Protein AF-A0A7Z8ZYB2-F1 (afdb_monomer)

Foldseek 3Di:
DVVVVVVVVVLVVVLVVLVVVLVVLVVVVVVVVVCVVVVVDDPVNLCVLVVHDPPDPDDPVVSSVVSNVVSVVVNVVSVVVNVVSVVVVVVVVVVVVVVVVPPD

pLDDT: mean 85.43, std 16.89, range [42.88, 98.25]

Secondary structure (DSSP, 8-state):
-HHHHHHHHHHHHHHHHHHHHHHHHHHHHHHHHHHHHTT---HHHHHHHTT--TT----HHHHHHHHHHHHHHHHHHHHHHHHHHHHHHHHHHHHHHHHHHT--

Structure (mmCIF, N/CA/C/O backbone):
data_AF-A0A7Z8ZYB2-F1
#
_entry.id   AF-A0A7Z8ZYB2-F1
#
loop_
_atom_site.group_PDB
_atom_site.id
_atom_site.type_symbol
_atom_site.label_atom_id
_atom_site.label_alt_id
_atom_site.label_comp_id
_atom_site.label_asym_id
_atom_site.label_entity_id
_atom_site.label_seq_id
_atom_site.pdbx_PDB_ins_code
_atom_site.Cartn_x
_atom_site.Cartn_y
_atom_site.Cartn_z
_atom_site.occupancy
_atom_site.B_iso_or_equiv
_atom_site.auth_seq_id
_atom_site.auth_comp_id
_atom_site.auth_asym_id
_atom_site.auth_atom_id
_atom_site.pdbx_PDB_model_num
ATOM 1 N N . MET A 1 1 ? 28.350 -0.435 -29.480 1.00 51.66 1 MET A N 1
ATOM 2 C CA . MET A 1 1 ? 28.625 -1.246 -28.278 1.00 51.66 1 MET A CA 1
ATOM 3 C C . MET A 1 1 ? 28.357 -0.421 -27.016 1.00 51.66 1 MET A C 1
ATOM 5 O O . MET A 1 1 ? 27.369 -0.694 -26.360 1.00 51.66 1 MET A O 1
ATOM 9 N N . GLU A 1 2 ? 29.069 0.688 -26.783 1.00 56.66 2 GLU A N 1
ATOM 10 C CA . GLU A 1 2 ? 28.936 1.531 -25.567 1.00 56.66 2 GLU A CA 1
ATOM 11 C C . GLU A 1 2 ? 27.542 2.175 -25.330 1.00 56.66 2 GLU A C 1
ATOM 13 O O . GLU A 1 2 ? 27.124 2.397 -24.195 1.00 56.66 2 GLU A O 1
ATOM 18 N N . HIS A 1 3 ? 26.778 2.467 -26.392 1.00 53.44 3 HIS A N 1
ATOM 19 C CA . HIS A 1 3 ? 25.432 3.054 -26.271 1.00 53.44 3 HIS A CA 1
ATOM 20 C C . HIS A 1 3 ? 24.343 2.052 -25.852 1.00 53.44 3 HIS A C 1
ATOM 22 O O . HIS A 1 3 ? 23.413 2.446 -25.151 1.00 53.44 3 HIS A O 1
ATOM 28 N N . LEU A 1 4 ? 24.460 0.781 -26.256 1.00 52.50 4 LEU A N 1
ATOM 29 C CA . LEU A 1 4 ? 23.490 -0.267 -25.914 1.00 52.50 4 LEU A CA 1
ATOM 30 C C . LEU A 1 4 ? 23.637 -0.678 -24.445 1.00 52.50 4 LEU A C 1
ATOM 32 O O . LEU A 1 4 ? 22.648 -0.683 -23.722 1.00 52.50 4 LEU A O 1
ATOM 36 N N . GLU A 1 5 ? 24.873 -0.842 -23.963 1.00 56.44 5 GLU A N 1
ATOM 37 C CA . GLU A 1 5 ? 25.153 -1.111 -22.544 1.00 56.44 5 GLU A CA 1
ATOM 38 C C . GLU A 1 5 ? 24.662 0.021 -21.623 1.00 56.44 5 GLU A C 1
ATOM 40 O O . GLU A 1 5 ? 24.215 -0.225 -20.503 1.00 56.44 5 GLU A O 1
ATOM 45 N N . ARG A 1 6 ? 24.70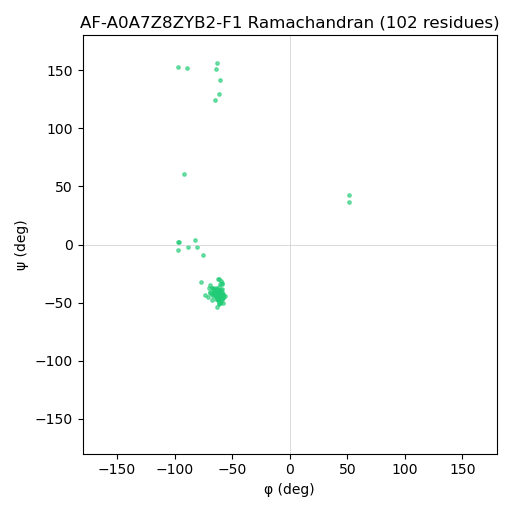2 1.287 -22.068 1.00 58.47 6 ARG A N 1
ATOM 46 C CA . ARG A 1 6 ? 24.144 2.416 -21.296 1.00 58.47 6 ARG A CA 1
ATOM 47 C C . ARG A 1 6 ? 22.616 2.394 -21.223 1.00 58.47 6 ARG A C 1
ATOM 49 O O . ARG A 1 6 ? 22.068 2.771 -20.188 1.00 58.47 6 ARG A O 1
ATOM 56 N N . LEU A 1 7 ? 21.940 1.993 -22.299 1.00 56.88 7 LEU A N 1
ATOM 57 C CA . LEU A 1 7 ? 20.479 1.863 -22.340 1.00 56.88 7 LEU A CA 1
ATOM 58 C C . LEU A 1 7 ? 20.002 0.668 -21.506 1.00 56.88 7 LEU A C 1
ATOM 60 O O . LEU A 1 7 ? 19.093 0.839 -20.696 1.00 56.88 7 LEU A O 1
ATOM 64 N N . GLU A 1 8 ? 20.659 -0.489 -21.631 1.00 58.00 8 GLU A N 1
ATOM 65 C CA . GLU A 1 8 ? 20.397 -1.671 -20.798 1.00 58.00 8 GLU A CA 1
ATOM 66 C C . GLU A 1 8 ? 20.587 -1.370 -19.313 1.00 58.00 8 GLU A C 1
ATOM 68 O O . GLU A 1 8 ? 19.715 -1.694 -18.508 1.00 58.00 8 GLU A O 1
ATOM 73 N N . ASN A 1 9 ? 21.672 -0.680 -18.945 1.00 65.81 9 ASN A N 1
ATOM 74 C CA . ASN A 1 9 ? 21.891 -0.277 -17.559 1.00 65.81 9 ASN A CA 1
ATOM 75 C C . ASN A 1 9 ? 20.762 0.634 -17.054 1.00 65.81 9 ASN A C 1
ATOM 77 O O . ASN A 1 9 ? 20.225 0.400 -15.975 1.00 65.81 9 ASN A O 1
ATOM 81 N N . ASN A 1 10 ? 20.340 1.637 -17.831 1.00 80.56 10 ASN A N 1
ATOM 82 C CA . ASN A 1 10 ? 19.281 2.556 -17.403 1.00 80.56 10 ASN A CA 1
ATOM 83 C C . ASN A 1 10 ? 17.915 1.861 -17.252 1.00 80.56 10 ASN A C 1
ATOM 85 O O . ASN A 1 10 ? 17.168 2.138 -16.309 1.00 80.56 10 ASN A O 1
ATOM 89 N N . TRP A 1 11 ? 17.599 0.936 -18.161 1.00 83.81 11 TRP A N 1
ATOM 90 C CA . TRP A 1 11 ? 16.372 0.150 -18.097 1.00 83.81 11 TRP A CA 1
ATOM 91 C C . TRP A 1 11 ? 16.377 -0.810 -16.904 1.00 83.81 11 TRP A C 1
ATOM 93 O O . TRP A 1 11 ? 15.419 -0.824 -16.131 1.00 83.81 11 TRP A O 1
ATOM 103 N N . LEU A 1 12 ? 17.471 -1.555 -16.705 1.00 82.75 12 LEU A N 1
ATOM 104 C CA . LEU A 1 12 ? 17.604 -2.517 -15.613 1.00 82.75 12 LEU A CA 1
ATOM 105 C C . LEU A 1 12 ? 17.461 -1.835 -14.248 1.00 82.75 12 LEU A C 1
ATOM 107 O O . LEU A 1 12 ? 16.723 -2.329 -13.396 1.00 82.75 12 LEU A O 1
ATOM 111 N N . TYR A 1 13 ? 18.099 -0.675 -14.057 1.00 85.38 13 TYR A N 1
ATOM 112 C CA . TYR A 1 13 ? 17.938 0.114 -12.834 1.00 85.38 13 TYR A CA 1
ATOM 113 C C . TYR A 1 13 ? 16.498 0.592 -12.639 1.00 85.38 13 TYR A C 1
ATOM 115 O O . TYR A 1 13 ? 15.959 0.467 -11.540 1.00 85.38 13 TYR A O 1
ATOM 123 N N . SER A 1 14 ? 15.863 1.105 -13.697 1.00 86.44 14 SER A N 1
ATOM 124 C CA . SER A 1 14 ? 14.475 1.583 -13.634 1.00 86.44 14 SER A CA 1
ATOM 125 C C . SER A 1 14 ? 13.506 0.455 -13.274 1.00 86.44 14 SER A C 1
ATOM 127 O O . SER A 1 14 ? 12.631 0.634 -12.428 1.00 86.44 14 SER A O 1
ATOM 129 N N . ARG A 1 15 ? 13.704 -0.732 -13.856 1.00 90.44 15 ARG A N 1
ATOM 130 C CA . ARG A 1 15 ? 12.935 -1.937 -13.543 1.00 90.44 15 ARG A CA 1
ATOM 131 C C . ARG A 1 15 ? 13.129 -2.371 -12.098 1.00 90.44 15 ARG A C 1
ATOM 133 O O . ARG A 1 15 ? 12.142 -2.520 -11.390 1.00 90.44 15 ARG A O 1
ATOM 140 N N . MET A 1 16 ? 14.374 -2.544 -11.651 1.00 89.62 16 MET A N 1
ATOM 141 C CA . MET A 1 16 ? 14.664 -2.985 -10.282 1.00 89.62 16 MET A CA 1
ATOM 142 C C . MET A 1 16 ? 14.082 -2.027 -9.239 1.00 89.62 16 MET A C 1
ATOM 144 O O . MET A 1 16 ? 13.510 -2.479 -8.253 1.00 89.62 16 MET A O 1
ATOM 148 N N . ALA A 1 17 ? 14.174 -0.715 -9.477 1.00 89.69 17 ALA A N 1
ATOM 149 C CA . ALA A 1 17 ? 13.591 0.283 -8.588 1.00 89.69 17 ALA A CA 1
ATOM 150 C C . ALA A 1 17 ? 12.056 0.175 -8.522 1.00 89.69 17 ALA A C 1
ATOM 152 O O . ALA A 1 17 ? 11.475 0.244 -7.440 1.00 89.69 17 ALA A O 1
ATOM 153 N N . GLU A 1 18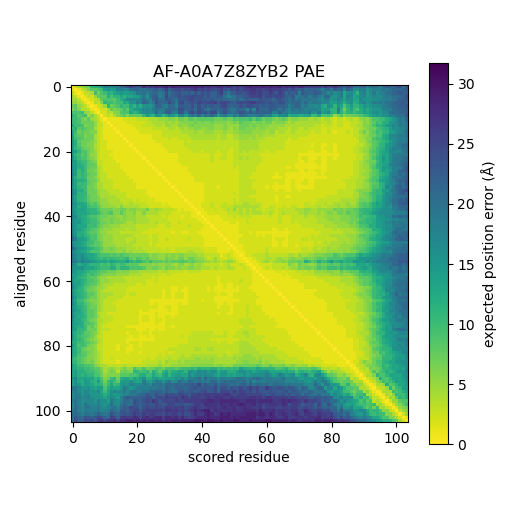 ? 11.380 -0.016 -9.658 1.00 92.81 18 GLU A N 1
ATOM 154 C CA . GLU A 1 18 ? 9.924 -0.202 -9.675 1.00 92.81 18 GLU A CA 1
ATOM 155 C C . GLU A 1 18 ? 9.499 -1.554 -9.060 1.00 92.81 18 GLU A C 1
ATOM 157 O O . GLU A 1 18 ? 8.487 -1.606 -8.358 1.00 92.81 18 GLU A O 1
ATOM 162 N N . GLU A 1 19 ? 10.288 -2.623 -9.234 1.00 93.94 19 GLU A N 1
ATOM 163 C CA . GLU A 1 19 ? 10.079 -3.936 -8.596 1.00 93.94 19 GLU A CA 1
ATOM 164 C C . GLU A 1 19 ? 10.203 -3.849 -7.074 1.00 93.94 19 GLU A C 1
ATOM 166 O O . GLU A 1 19 ? 9.330 -4.339 -6.356 1.00 93.94 19 GLU A O 1
ATOM 171 N N . GLU A 1 20 ? 11.246 -3.187 -6.571 1.00 95.00 20 GLU A N 1
ATOM 172 C CA . GLU A 1 20 ? 11.456 -2.982 -5.137 1.00 95.00 20 GLU A CA 1
ATOM 173 C C . GLU A 1 20 ? 10.283 -2.219 -4.511 1.00 95.00 20 GLU A C 1
ATOM 175 O O . GLU A 1 20 ? 9.733 -2.638 -3.489 1.00 95.00 20 GLU A O 1
ATOM 180 N N . VAL A 1 21 ? 9.833 -1.142 -5.162 1.00 95.62 21 VAL A N 1
ATOM 181 C CA . VAL A 1 21 ? 8.687 -0.364 -4.681 1.00 95.62 21 VAL A CA 1
ATOM 182 C C . VAL A 1 21 ? 7.403 -1.194 -4.703 1.00 95.62 21 VAL A C 1
ATOM 184 O O . VAL A 1 21 ? 6.638 -1.137 -3.740 1.00 95.62 21 VAL A O 1
ATOM 187 N N . LEU A 1 22 ? 7.150 -1.979 -5.755 1.00 97.31 22 LEU A N 1
ATOM 188 C CA . LEU A 1 22 ? 5.982 -2.862 -5.814 1.00 97.31 22 LEU A CA 1
ATOM 189 C C . LEU A 1 22 ? 6.001 -3.895 -4.677 1.00 97.31 22 LEU A C 1
ATOM 191 O O . LEU A 1 22 ? 4.991 -4.072 -3.995 1.00 97.31 22 LEU A O 1
ATOM 195 N N . LEU A 1 23 ? 7.142 -4.549 -4.447 1.00 97.81 23 LEU A N 1
ATOM 196 C CA . LEU A 1 23 ? 7.294 -5.537 -3.378 1.00 97.81 23 LEU A CA 1
ATOM 197 C C . LEU A 1 23 ? 7.059 -4.917 -1.999 1.00 97.81 23 LEU A C 1
ATOM 199 O O . LEU A 1 23 ? 6.354 -5.512 -1.182 1.00 97.81 23 LEU A O 1
ATOM 203 N N . GLN A 1 24 ? 7.575 -3.709 -1.758 1.00 97.00 24 GLN A N 1
ATOM 204 C CA . GLN A 1 24 ? 7.324 -2.995 -0.509 1.00 97.00 24 GLN A CA 1
ATOM 205 C C . GLN A 1 24 ? 5.830 -2.701 -0.323 1.00 97.00 24 GLN A C 1
ATOM 207 O O . GLN A 1 24 ? 5.288 -2.945 0.752 1.00 97.00 24 GLN A O 1
ATOM 212 N N . LYS A 1 25 ? 5.132 -2.261 -1.376 1.00 97.00 25 LYS A N 1
ATOM 213 C CA . LYS A 1 25 ? 3.684 -2.000 -1.318 1.00 97.00 25 LYS A CA 1
ATOM 214 C C . LYS A 1 25 ? 2.864 -3.258 -1.041 1.00 97.00 25 LYS A C 1
ATOM 216 O O . LYS A 1 25 ? 1.920 -3.207 -0.255 1.00 97.00 25 LYS A O 1
ATOM 221 N N . ILE A 1 26 ? 3.239 -4.389 -1.639 1.00 98.25 26 ILE A N 1
ATOM 222 C CA . ILE A 1 26 ? 2.608 -5.688 -1.368 1.00 98.25 26 ILE A CA 1
ATOM 223 C C . ILE A 1 26 ? 2.838 -6.104 0.090 1.00 98.25 26 ILE A C 1
ATOM 225 O O . ILE A 1 26 ? 1.901 -6.549 0.755 1.00 98.25 26 ILE A O 1
ATOM 229 N N . LEU A 1 27 ? 4.062 -5.940 0.601 1.00 98.25 27 LEU A N 1
ATOM 230 C CA . LEU A 1 27 ? 4.394 -6.255 1.989 1.00 98.25 27 LEU A CA 1
ATOM 231 C C . LEU A 1 27 ? 3.600 -5.386 2.973 1.00 98.25 27 LEU A C 1
ATOM 233 O O . LEU A 1 27 ? 3.002 -5.919 3.909 1.00 98.25 27 LEU A O 1
ATOM 237 N N . ASP A 1 28 ? 3.553 -4.074 2.746 1.00 97.50 28 ASP A N 1
ATOM 238 C CA . ASP A 1 28 ? 2.802 -3.134 3.581 1.00 97.50 28 ASP A CA 1
ATOM 239 C C . ASP A 1 28 ? 1.314 -3.506 3.625 1.00 97.50 28 ASP A C 1
ATOM 241 O O . ASP A 1 28 ? 0.712 -3.571 4.702 1.00 97.50 28 ASP A O 1
ATOM 245 N N . PHE A 1 29 ? 0.732 -3.842 2.469 1.00 98.00 29 PHE A N 1
ATOM 246 C CA . PHE A 1 29 ? -0.658 -4.278 2.389 1.00 98.00 29 PHE A CA 1
ATOM 247 C C . PHE A 1 29 ? -0.901 -5.601 3.128 1.00 98.00 29 PHE A C 1
ATOM 249 O O . PHE A 1 29 ? -1.889 -5.731 3.851 1.00 98.00 29 PHE A O 1
ATOM 256 N N . ALA A 1 30 ? 0.011 -6.571 3.019 1.00 98.00 30 ALA A N 1
ATOM 257 C CA . ALA A 1 30 ? -0.085 -7.836 3.746 1.00 98.00 30 ALA A CA 1
ATOM 258 C C . ALA A 1 30 ? -0.007 -7.637 5.271 1.00 98.00 30 ALA A C 1
ATOM 260 O O . ALA A 1 30 ? -0.752 -8.270 6.025 1.00 98.00 30 ALA A O 1
ATOM 261 N N . ILE A 1 31 ? 0.854 -6.728 5.743 1.00 97.31 31 ILE A N 1
ATOM 262 C CA . ILE A 1 31 ? 0.933 -6.346 7.161 1.00 97.31 31 ILE A CA 1
ATOM 263 C C . ILE A 1 31 ? -0.383 -5.703 7.612 1.00 97.31 31 ILE A C 1
ATOM 265 O O . ILE A 1 31 ? -0.897 -6.047 8.681 1.00 97.31 31 ILE A O 1
ATOM 269 N N . PHE A 1 32 ? -0.944 -4.799 6.806 1.00 97.31 32 PHE A N 1
ATOM 270 C CA . PHE A 1 32 ? -2.236 -4.178 7.081 1.00 97.31 32 PHE A CA 1
ATOM 271 C C . PHE A 1 32 ? -3.362 -5.219 7.173 1.00 97.31 32 PHE A C 1
ATOM 273 O O . PHE A 1 32 ? -4.083 -5.236 8.173 1.00 97.31 32 PHE A O 1
ATOM 280 N N . GLN A 1 33 ? -3.470 -6.133 6.200 1.00 97.06 33 GLN A N 1
ATOM 281 C CA . GLN A 1 33 ? -4.456 -7.220 6.228 1.00 97.06 33 GLN A CA 1
ATOM 282 C C . GLN A 1 33 ? -4.300 -8.098 7.471 1.00 97.06 33 GLN A C 1
ATOM 284 O O . GLN A 1 33 ? -5.278 -8.382 8.153 1.00 97.06 33 GLN A O 1
ATOM 289 N N . ASN A 1 34 ? -3.070 -8.448 7.852 1.00 97.81 34 ASN A N 1
ATOM 290 C CA . ASN A 1 34 ? -2.836 -9.246 9.055 1.00 97.81 34 ASN A CA 1
ATOM 291 C C . ASN A 1 34 ? -3.350 -8.553 10.330 1.00 97.81 34 ASN A C 1
ATOM 293 O O . ASN A 1 34 ? -3.911 -9.203 11.215 1.00 97.81 34 ASN A O 1
ATOM 297 N N . LYS A 1 35 ? -3.161 -7.229 10.438 1.00 97.31 35 LYS A N 1
ATOM 298 C CA . LYS A 1 35 ? -3.711 -6.438 11.550 1.00 97.31 35 LYS A CA 1
ATOM 299 C C . LYS A 1 35 ? -5.239 -6.368 11.498 1.00 97.31 35 LYS A C 1
ATOM 301 O O . LYS A 1 35 ? -5.879 -6.400 12.551 1.00 97.31 35 LYS A O 1
ATOM 306 N N . LEU A 1 36 ? -5.815 -6.267 10.300 1.00 95.94 36 LEU A N 1
ATOM 307 C CA . LEU A 1 36 ? -7.261 -6.282 10.090 1.00 95.94 36 LEU A CA 1
ATOM 308 C C . LEU A 1 36 ? -7.870 -7.609 10.556 1.00 95.94 36 LEU A C 1
ATOM 310 O O . LEU A 1 36 ? -8.769 -7.591 11.395 1.00 95.94 36 LEU A O 1
ATOM 314 N N . ASP A 1 37 ? -7.319 -8.738 10.111 1.00 96.69 37 ASP A N 1
ATOM 315 C CA . ASP A 1 37 ? -7.786 -10.087 10.457 1.00 96.69 37 ASP A CA 1
ATOM 316 C C . ASP A 1 37 ? -7.702 -10.366 11.961 1.00 96.69 37 ASP A C 1
ATOM 318 O O . ASP A 1 37 ? -8.574 -11.005 12.549 1.00 96.69 37 ASP A O 1
ATOM 322 N N . LYS A 1 38 ? -6.658 -9.847 12.617 1.00 97.06 38 LYS A N 1
ATOM 323 C CA . LYS A 1 38 ? -6.488 -9.938 14.075 1.00 97.06 38 LYS A CA 1
ATOM 324 C C . LYS A 1 38 ? -7.301 -8.899 14.853 1.00 97.06 38 LYS A C 1
ATOM 326 O O . LYS A 1 38 ? -7.241 -8.894 16.081 1.00 97.06 38 LYS A O 1
ATOM 331 N N . ASN A 1 39 ? -8.026 -8.012 14.168 1.00 94.44 39 ASN A N 1
ATOM 332 C CA . ASN A 1 39 ? -8.758 -6.881 14.738 1.00 94.44 39 ASN A CA 1
ATOM 333 C C . ASN A 1 39 ? -7.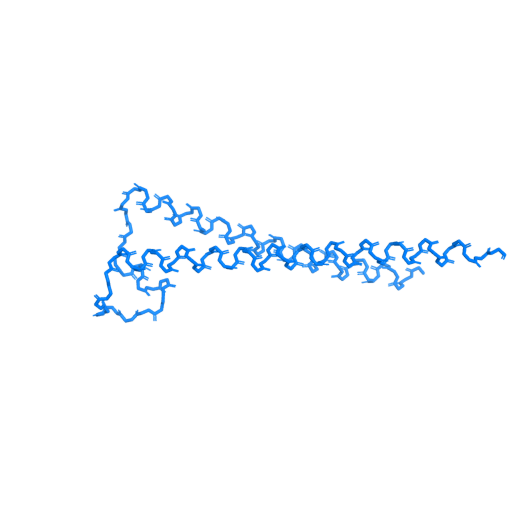899 -5.994 15.667 1.00 94.44 39 ASN A C 1
ATOM 335 O O . ASN A 1 39 ? -8.371 -5.489 16.685 1.00 94.44 39 ASN A O 1
ATOM 339 N N . THR A 1 40 ? -6.622 -5.798 15.326 1.00 95.88 40 THR A N 1
ATOM 340 C CA . THR A 1 40 ? -5.679 -4.990 16.122 1.00 95.88 40 THR A CA 1
ATOM 341 C C . THR A 1 40 ? -5.530 -3.554 15.622 1.00 95.88 40 THR A C 1
ATOM 343 O O . THR A 1 40 ? -4.868 -2.755 16.278 1.00 95.88 40 THR A O 1
ATOM 346 N N . LEU A 1 41 ? -6.158 -3.200 14.494 1.00 95.19 41 LEU A N 1
ATOM 347 C CA . LEU A 1 41 ? -6.126 -1.843 13.942 1.00 95.19 41 LEU A CA 1
ATOM 348 C C . LEU A 1 41 ? -6.819 -0.836 14.864 1.00 95.19 41 LEU A C 1
ATOM 350 O O . LEU A 1 41 ? -8.012 -0.970 15.174 1.00 95.19 41 LEU A O 1
ATOM 354 N N . THR A 1 42 ? -6.089 0.213 15.235 1.00 94.06 42 THR A N 1
ATOM 355 C CA . THR A 1 42 ? -6.615 1.350 15.996 1.00 94.06 42 THR A CA 1
ATOM 356 C C . THR A 1 42 ? -7.160 2.442 15.075 1.00 94.06 42 THR A C 1
ATOM 358 O O . THR A 1 42 ? -6.682 2.642 13.961 1.00 94.06 42 THR A O 1
ATOM 361 N N . THR A 1 43 ? -8.136 3.220 15.551 1.00 92.56 43 THR A N 1
ATOM 362 C CA . THR A 1 43 ? -8.665 4.371 14.794 1.00 92.56 43 THR A CA 1
ATOM 363 C C . THR A 1 43 ? -7.581 5.400 14.473 1.00 92.56 43 THR A C 1
ATOM 365 O O . THR A 1 43 ? -7.617 6.004 13.407 1.00 92.56 43 THR A O 1
ATOM 368 N N . LYS A 1 44 ? -6.591 5.567 15.359 1.00 94.12 44 LYS A N 1
ATOM 369 C CA . LYS A 1 44 ? -5.461 6.476 15.143 1.00 94.12 44 LYS A CA 1
ATOM 370 C C . LYS A 1 44 ? -4.561 6.014 13.997 1.00 94.12 44 LYS A C 1
ATOM 372 O O . LYS A 1 44 ? -4.194 6.824 13.158 1.00 94.12 44 LYS A O 1
ATOM 377 N N . GLU A 1 45 ? -4.237 4.722 13.929 1.00 94.88 45 GLU A N 1
ATOM 378 C CA . GLU A 1 45 ? -3.491 4.166 12.790 1.00 94.88 45 GLU A CA 1
ATOM 379 C C . GLU A 1 45 ? -4.255 4.359 11.476 1.00 94.88 45 GLU A C 1
ATOM 381 O O . GLU A 1 45 ? -3.664 4.785 10.491 1.00 94.88 45 GLU A O 1
ATOM 386 N N . LEU A 1 46 ? -5.571 4.114 11.474 1.00 96.75 46 LEU A N 1
ATOM 387 C CA . LEU A 1 46 ? -6.413 4.313 10.290 1.00 96.75 46 LEU A CA 1
ATOM 388 C C . LEU A 1 46 ? -6.471 5.787 9.858 1.00 96.75 46 LEU A C 1
ATOM 390 O O . LEU A 1 46 ? -6.418 6.080 8.667 1.00 96.75 46 LEU A O 1
ATOM 394 N N . ASN A 1 47 ? -6.555 6.715 10.815 1.00 96.56 47 ASN A N 1
ATOM 395 C CA . ASN A 1 47 ? -6.499 8.148 10.532 1.00 96.56 47 ASN A CA 1
ATOM 396 C C . ASN A 1 47 ? -5.145 8.542 9.941 1.00 96.56 47 ASN A C 1
ATOM 398 O O . ASN A 1 47 ? -5.115 9.227 8.925 1.00 96.56 47 ASN A O 1
ATOM 402 N N . ASN A 1 48 ? -4.041 8.070 10.525 1.00 95.25 48 ASN A N 1
ATOM 403 C CA . ASN A 1 48 ? -2.697 8.351 10.025 1.00 95.25 48 ASN A CA 1
ATOM 404 C C . ASN A 1 48 ? -2.503 7.842 8.590 1.00 95.25 48 ASN A C 1
ATOM 406 O O . ASN A 1 48 ? -1.999 8.576 7.749 1.00 95.25 48 ASN A O 1
ATOM 410 N N . GLU A 1 49 ? -2.946 6.619 8.290 1.00 94.81 49 GLU A N 1
ATOM 411 C CA . GLU A 1 49 ? -2.810 6.021 6.954 1.00 94.81 49 GLU A CA 1
ATOM 412 C C . GLU A 1 49 ? -3.577 6.805 5.870 1.00 94.81 49 GLU A C 1
ATOM 414 O O . GLU A 1 49 ? -3.173 6.858 4.701 1.00 94.81 49 GLU A O 1
ATOM 419 N N . LEU A 1 50 ? -4.674 7.453 6.272 1.00 96.19 50 LEU A N 1
ATOM 420 C CA . LEU A 1 50 ? -5.512 8.304 5.427 1.00 96.19 50 LEU A CA 1
ATOM 421 C C . LEU A 1 50 ? -5.192 9.804 5.544 1.00 96.19 50 LEU A C 1
ATOM 423 O O . LEU A 1 50 ? -5.863 10.606 4.898 1.00 96.19 50 LEU A O 1
ATOM 427 N N . ASN A 1 51 ? -4.186 10.195 6.334 1.00 95.88 51 ASN A N 1
ATOM 428 C CA . ASN A 1 51 ? -3.869 11.592 6.658 1.00 95.88 51 ASN A CA 1
ATOM 429 C C . ASN A 1 51 ? -5.083 12.398 7.177 1.00 95.88 51 ASN A C 1
ATOM 431 O O . ASN A 1 51 ? -5.304 13.542 6.781 1.00 95.88 51 ASN A O 1
ATOM 435 N N . LEU A 1 52 ? -5.889 11.791 8.048 1.00 95.31 52 LEU A N 1
ATOM 436 C CA . LEU A 1 52 ? -7.056 12.407 8.682 1.00 95.31 52 LEU A CA 1
ATOM 437 C C . LEU A 1 52 ? -6.717 12.946 10.076 1.00 95.31 52 LEU A C 1
ATOM 439 O O . LEU A 1 52 ? -5.858 12.411 10.773 1.00 95.31 52 LEU A O 1
ATOM 443 N N . GLU A 1 53 ? -7.452 13.970 10.512 1.00 94.25 53 GLU A N 1
ATOM 444 C CA . GLU A 1 53 ? -7.390 14.464 11.891 1.00 94.25 53 GLU A CA 1
ATOM 445 C C . GLU A 1 53 ? -7.871 13.406 12.902 1.00 94.25 53 GLU A C 1
ATOM 447 O O . GLU A 1 53 ? -8.747 12.585 12.614 1.00 94.25 53 GLU A O 1
ATOM 452 N N . ASP A 1 54 ? -7.344 13.453 14.129 1.00 90.38 54 ASP A N 1
ATOM 453 C CA . ASP A 1 54 ? -7.684 12.496 15.194 1.00 90.38 54 ASP A CA 1
ATOM 454 C C . ASP A 1 54 ? -9.182 12.493 15.556 1.00 90.38 54 ASP A C 1
ATOM 456 O O . ASP A 1 54 ? -9.737 11.453 15.911 1.00 90.38 54 ASP A O 1
ATOM 460 N N . ASN A 1 55 ? -9.852 13.641 15.429 1.00 90.38 55 ASN A N 1
ATOM 461 C CA . ASN A 1 55 ? -11.281 13.825 15.710 1.00 90.38 55 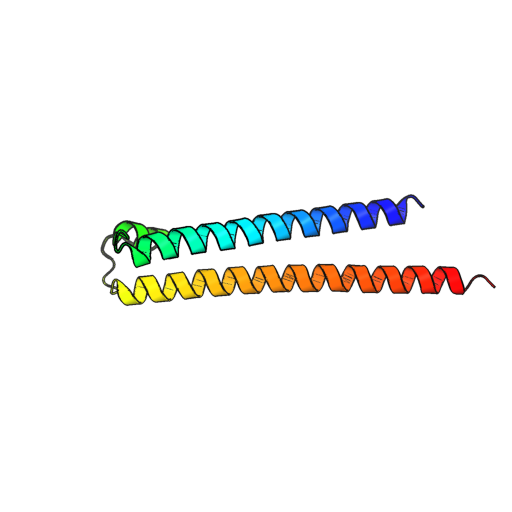ASN A CA 1
ATOM 462 C C . ASN A 1 55 ? -12.203 13.393 14.549 1.00 90.38 55 ASN A C 1
ATOM 464 O O . ASN A 1 55 ? -13.417 13.593 14.627 1.00 90.38 55 ASN A O 1
ATOM 468 N N . ASN A 1 56 ? -11.651 12.832 13.468 1.00 95.12 56 ASN A N 1
ATOM 469 C CA . ASN A 1 56 ? -12.412 12.494 12.275 1.00 95.12 56 ASN A CA 1
ATOM 470 C C . ASN A 1 56 ? -13.525 11.466 12.563 1.00 95.12 56 ASN A C 1
ATOM 472 O O . ASN A 1 56 ? -13.279 10.386 13.108 1.00 95.12 56 ASN A O 1
ATOM 476 N N . THR A 1 57 ? -14.740 11.787 12.112 1.00 94.12 57 THR A N 1
ATOM 477 C CA . THR A 1 57 ? -15.980 11.051 12.405 1.00 94.12 57 THR A CA 1
ATOM 478 C C . THR A 1 57 ? -16.300 9.912 11.435 1.00 94.12 57 THR A C 1
ATOM 480 O O . THR A 1 57 ? -17.301 9.224 11.631 1.00 94.12 57 THR A O 1
ATOM 483 N N . MET A 1 58 ? -15.483 9.689 10.400 1.00 96.06 58 MET A N 1
ATOM 484 C CA . MET A 1 58 ? -15.675 8.578 9.466 1.00 96.06 58 MET A CA 1
ATOM 485 C C . MET A 1 58 ? -15.608 7.242 10.213 1.00 96.06 58 MET A C 1
ATOM 487 O O . MET A 1 58 ? -14.800 7.064 11.136 1.00 96.06 58 MET A O 1
ATOM 491 N N . SER A 1 59 ? -16.466 6.303 9.814 1.00 96.56 59 SER A N 1
ATOM 492 C CA . SER A 1 59 ? -16.544 4.996 10.458 1.00 96.56 59 SER A CA 1
ATOM 493 C C . SER A 1 59 ? -15.235 4.214 10.295 1.00 96.56 59 SER A C 1
ATOM 495 O O . SER A 1 59 ? -14.452 4.440 9.368 1.00 96.56 59 SER A O 1
ATOM 497 N N . LYS A 1 60 ? -14.980 3.271 11.209 1.00 94.81 60 LYS A N 1
ATOM 498 C CA . LYS A 1 60 ? -13.805 2.390 11.119 1.00 94.81 60 LYS A CA 1
ATOM 499 C C . LYS A 1 60 ? -13.827 1.574 9.818 1.00 94.81 60 LYS A C 1
ATOM 501 O O . LYS A 1 60 ? -12.784 1.400 9.196 1.00 94.81 60 LYS A O 1
ATOM 506 N N . GLU A 1 61 ? -15.005 1.109 9.414 1.00 95.88 61 GLU A N 1
ATOM 507 C CA . GLU A 1 61 ? -15.227 0.283 8.220 1.00 95.88 61 GLU A CA 1
ATOM 508 C C . GLU A 1 61 ? -14.972 1.060 6.925 1.00 95.88 61 GLU A C 1
ATOM 510 O O . GLU A 1 61 ? -14.275 0.561 6.039 1.00 95.88 61 GLU A O 1
ATOM 515 N N . ASP A 1 62 ? -15.439 2.308 6.844 1.00 97.62 62 ASP A N 1
ATOM 516 C CA . ASP A 1 62 ? -15.168 3.178 5.695 1.00 97.62 62 ASP A CA 1
ATOM 517 C C . ASP A 1 62 ? -13.672 3.486 5.586 1.00 97.62 62 ASP A C 1
ATOM 519 O O . ASP A 1 62 ? -13.098 3.402 4.500 1.00 97.62 62 ASP A O 1
ATOM 523 N N . LYS A 1 63 ? -13.007 3.768 6.718 1.00 97.69 63 LYS A N 1
ATOM 524 C CA . LYS A 1 63 ? -11.553 3.993 6.743 1.00 97.69 63 LYS A CA 1
ATOM 525 C C . LYS A 1 63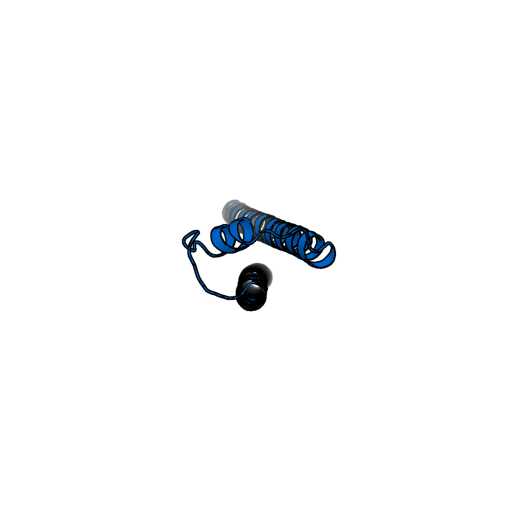 ? -10.794 2.770 6.233 1.00 97.69 63 LYS A C 1
ATOM 527 O O . LYS A 1 63 ? -9.912 2.908 5.392 1.00 97.69 63 LYS A O 1
ATOM 532 N N . ILE A 1 64 ? -11.150 1.576 6.709 1.00 97.81 64 ILE A N 1
ATOM 533 C CA . ILE A 1 64 ? -10.545 0.319 6.247 1.00 97.81 64 ILE A CA 1
ATOM 534 C C . ILE A 1 64 ? -10.757 0.146 4.740 1.00 97.81 64 ILE A C 1
ATOM 536 O O . ILE A 1 64 ? -9.797 -0.128 4.024 1.00 97.81 64 ILE A O 1
ATOM 540 N N . SER A 1 65 ? -11.979 0.360 4.253 1.00 97.94 65 SER A N 1
ATOM 541 C CA . SER A 1 65 ? -12.314 0.219 2.832 1.00 97.94 65 SER A CA 1
ATOM 542 C C . SER A 1 65 ? -11.504 1.179 1.956 1.00 97.94 65 SER A C 1
ATOM 544 O O . SER A 1 65 ? -10.954 0.772 0.935 1.00 97.94 65 SER A O 1
ATOM 546 N N . LEU A 1 66 ? -11.353 2.439 2.375 1.00 98.12 66 LEU A N 1
ATOM 547 C CA . LEU A 1 66 ? -10.535 3.423 1.662 1.00 98.12 66 LEU A CA 1
ATOM 548 C C . LEU A 1 66 ? -9.046 3.061 1.653 1.00 98.12 66 LEU A C 1
ATOM 550 O O . LEU A 1 66 ? -8.384 3.248 0.634 1.00 98.12 66 LEU A O 1
ATOM 554 N N . ILE A 1 67 ? -8.515 2.532 2.759 1.00 98.00 67 ILE A N 1
ATOM 555 C CA . ILE A 1 67 ? -7.115 2.091 2.830 1.00 98.00 67 ILE A CA 1
ATOM 556 C C . ILE A 1 67 ? -6.876 0.896 1.902 1.00 98.00 67 ILE A C 1
ATOM 558 O O . ILE A 1 67 ? -5.880 0.882 1.184 1.00 98.00 67 ILE A O 1
ATOM 562 N N . ILE A 1 68 ? -7.797 -0.072 1.861 1.00 98.00 68 ILE A N 1
ATOM 563 C CA . ILE A 1 68 ? -7.722 -1.203 0.923 1.00 98.00 68 ILE A CA 1
ATOM 564 C C . ILE A 1 68 ? -7.688 -0.688 -0.521 1.00 98.00 68 ILE A C 1
ATOM 566 O O . ILE A 1 68 ? -6.761 -1.015 -1.258 1.00 98.00 68 ILE A O 1
ATOM 570 N N . LEU A 1 69 ? -8.622 0.194 -0.893 1.00 98.25 69 LEU A N 1
ATOM 571 C CA . LEU A 1 69 ? -8.671 0.787 -2.234 1.00 98.25 69 LEU A CA 1
ATOM 572 C C . LEU A 1 69 ? -7.387 1.556 -2.588 1.00 98.25 69 LEU A C 1
ATOM 574 O O . LEU A 1 69 ? -6.925 1.499 -3.728 1.00 98.25 69 LEU A O 1
ATOM 578 N N . LYS A 1 70 ? -6.794 2.268 -1.621 1.00 97.56 70 LYS A N 1
ATOM 579 C CA . LYS A 1 70 ? -5.511 2.967 -1.790 1.00 97.56 70 LYS A CA 1
ATOM 580 C C . LYS A 1 70 ? -4.390 1.979 -2.128 1.00 97.56 70 LYS A C 1
ATOM 582 O O . LYS A 1 70 ? -3.700 2.186 -3.124 1.00 97.56 70 LYS A O 1
ATOM 587 N N . TYR A 1 71 ? -4.236 0.902 -1.354 1.00 98.00 71 TYR A N 1
ATOM 588 C CA . TYR A 1 71 ? -3.217 -0.119 -1.622 1.00 98.00 71 TYR A CA 1
ATOM 589 C C . TYR A 1 71 ? -3.432 -0.820 -2.964 1.00 98.00 71 TYR A C 1
ATOM 591 O O . TYR A 1 71 ? -2.482 -0.962 -3.731 1.00 98.00 71 TYR A O 1
ATOM 599 N N . GLU A 1 72 ? -4.666 -1.221 -3.277 1.00 97.81 72 GLU A N 1
ATOM 600 C CA . GLU A 1 72 ? -4.999 -1.866 -4.551 1.00 97.81 72 GLU A CA 1
ATOM 601 C C . GLU A 1 72 ? -4.623 -0.981 -5.739 1.00 97.81 72 GLU A C 1
ATOM 603 O O . GLU A 1 72 ? -3.964 -1.445 -6.672 1.00 97.81 72 GLU A O 1
ATOM 6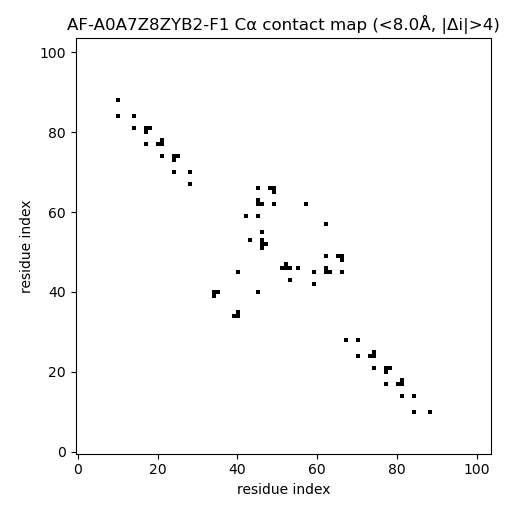08 N N . LYS A 1 73 ? -4.974 0.307 -5.679 1.00 98.00 73 LYS A N 1
ATOM 609 C CA . LYS A 1 73 ? -4.637 1.273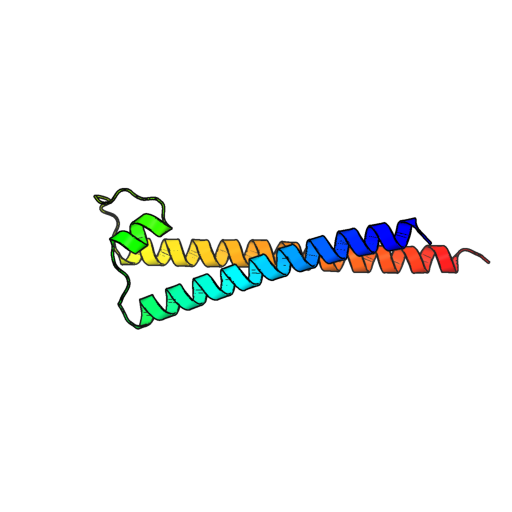 -6.724 1.00 98.00 73 LYS A CA 1
ATOM 610 C C . LYS A 1 73 ? -3.125 1.447 -6.875 1.00 98.00 73 LYS A C 1
ATOM 612 O O . LYS A 1 73 ? -2.618 1.385 -7.991 1.00 98.00 73 LYS A O 1
ATOM 617 N N . GLU A 1 74 ? -2.399 1.635 -5.776 1.00 97.12 74 GLU A N 1
ATOM 618 C CA . GLU A 1 74 ? -0.940 1.809 -5.810 1.00 97.12 74 GLU A CA 1
ATOM 619 C C . GLU A 1 74 ? -0.227 0.568 -6.378 1.00 97.12 74 GLU A C 1
ATOM 621 O O . GLU A 1 74 ? 0.679 0.695 -7.205 1.00 97.12 74 GLU A O 1
ATOM 626 N N . ILE A 1 75 ? -0.658 -0.635 -5.986 1.00 97.88 75 ILE A N 1
ATOM 627 C CA . ILE A 1 75 ? -0.124 -1.907 -6.497 1.00 97.88 75 ILE A CA 1
ATOM 628 C C . ILE A 1 75 ? -0.419 -2.059 -7.994 1.00 97.88 75 ILE A C 1
ATOM 630 O O . ILE A 1 75 ? 0.472 -2.437 -8.759 1.00 97.88 75 ILE A O 1
ATOM 634 N N . GLN A 1 76 ? -1.641 -1.744 -8.435 1.00 98.06 76 GLN A N 1
ATOM 635 C CA . GLN A 1 76 ? -2.023 -1.792 -9.850 1.00 98.06 76 GLN A CA 1
ATOM 636 C C . GLN A 1 76 ? -1.194 -0.819 -10.696 1.00 98.06 76 GLN A C 1
ATOM 638 O O . GLN A 1 76 ? -0.650 -1.219 -11.723 1.00 98.06 76 GLN A O 1
ATOM 643 N N . GLU A 1 77 ? -1.039 0.432 -10.254 1.00 97.00 77 GLU A N 1
ATOM 644 C CA . GLU A 1 77 ? -0.235 1.440 -10.955 1.00 97.00 77 GLU A CA 1
ATOM 645 C C . GLU A 1 77 ? 1.225 0.998 -11.111 1.00 97.00 77 GLU A C 1
ATOM 647 O O . GLU A 1 77 ? 1.816 1.151 -12.182 1.00 97.00 77 GLU A O 1
ATOM 652 N N . LYS A 1 78 ? 1.811 0.418 -10.059 1.00 95.38 78 LYS A N 1
ATOM 653 C CA . LYS A 1 78 ? 3.193 -0.082 -10.078 1.00 95.38 78 LYS A CA 1
ATOM 654 C C . LYS A 1 78 ? 3.358 -1.314 -10.960 1.00 95.38 78 LYS A C 1
ATOM 656 O O . LYS A 1 78 ? 4.302 -1.387 -11.744 1.00 95.38 78 LYS A O 1
ATOM 661 N N . THR A 1 79 ? 2.401 -2.233 -10.902 1.00 96.19 79 THR A N 1
ATOM 662 C CA . THR A 1 79 ? 2.359 -3.400 -11.791 1.00 96.19 79 THR A CA 1
ATOM 663 C C . THR A 1 79 ? 2.281 -2.967 -13.255 1.00 96.19 79 THR A C 1
ATOM 665 O O . THR A 1 79 ? 3.023 -3.485 -14.086 1.00 96.19 79 THR A O 1
ATOM 668 N N . GLN A 1 80 ? 1.443 -1.975 -13.574 1.00 96.69 80 GLN A N 1
ATOM 669 C CA . GLN A 1 80 ? 1.319 -1.463 -14.937 1.00 96.69 80 GLN A CA 1
ATOM 670 C C . GLN A 1 80 ? 2.621 -0.821 -15.428 1.00 96.69 80 GLN A C 1
ATOM 672 O O . GLN A 1 80 ? 3.061 -1.124 -16.532 1.00 96.69 80 GLN A O 1
ATOM 677 N N . LYS A 1 81 ? 3.286 -0.013 -14.592 1.00 94.06 81 LYS A N 1
ATOM 678 C CA . LYS A 1 81 ? 4.598 0.566 -14.927 1.00 94.06 81 LYS A CA 1
ATOM 679 C C . LYS A 1 81 ? 5.648 -0.497 -15.233 1.00 94.06 81 LYS A C 1
ATOM 681 O O . LYS A 1 81 ? 6.397 -0.346 -16.192 1.00 94.06 81 LYS A O 1
ATOM 686 N N . LEU A 1 82 ? 5.692 -1.579 -14.454 1.00 93.44 82 LEU A N 1
ATOM 687 C CA . LEU A 1 82 ? 6.600 -2.692 -14.731 1.00 93.44 82 LEU A CA 1
ATOM 688 C C . LEU A 1 82 ? 6.270 -3.385 -16.049 1.00 93.44 82 LEU A C 1
ATOM 690 O O . LEU A 1 82 ? 7.176 -3.647 -16.834 1.00 93.44 82 LEU A O 1
ATOM 694 N N . ILE A 1 83 ? 4.988 -3.641 -16.322 1.00 91.31 83 ILE A N 1
ATOM 695 C CA . ILE A 1 83 ? 4.548 -4.204 -17.605 1.00 91.31 83 ILE A CA 1
ATOM 696 C C . ILE A 1 83 ? 5.007 -3.319 -18.770 1.00 91.31 83 ILE A C 1
ATOM 698 O O . ILE A 1 83 ? 5.500 -3.843 -19.768 1.00 91.31 83 ILE A O 1
ATOM 702 N N . ASP A 1 84 ? 4.859 -2.001 -18.650 1.00 91.12 84 ASP A N 1
ATOM 703 C CA . ASP A 1 84 ? 5.257 -1.057 -19.695 1.00 91.12 84 ASP A CA 1
ATOM 704 C C . ASP A 1 84 ? 6.783 -1.046 -19.885 1.00 91.12 84 ASP A C 1
ATOM 706 O O . ASP A 1 84 ? 7.250 -1.150 -21.017 1.00 91.12 84 ASP A O 1
ATOM 710 N N . LEU A 1 85 ? 7.567 -1.082 -18.798 1.00 88.56 85 LEU A N 1
ATOM 711 C CA . LEU A 1 85 ? 9.025 -1.235 -18.874 1.00 88.56 85 LEU A CA 1
ATOM 712 C C . LEU A 1 85 ? 9.432 -2.528 -19.596 1.00 88.56 85 LEU A C 1
ATOM 714 O O . LEU A 1 85 ? 10.296 -2.493 -20.471 1.00 88.56 85 LEU A O 1
ATOM 718 N N . TYR A 1 86 ? 8.817 -3.668 -19.271 1.00 84.81 86 TYR A N 1
ATOM 719 C CA . TYR A 1 86 ? 9.110 -4.938 -19.946 1.00 84.81 86 TYR A CA 1
ATOM 720 C C . TYR A 1 86 ? 8.750 -4.904 -21.442 1.00 84.81 86 TYR A C 1
ATOM 722 O O . TYR A 1 86 ? 9.494 -5.435 -22.270 1.00 84.81 86 TYR A O 1
ATOM 730 N N . LYS A 1 87 ? 7.642 -4.250 -21.815 1.00 85.19 87 LYS A N 1
ATOM 731 C CA . LYS A 1 87 ? 7.265 -4.056 -23.226 1.00 85.19 87 LYS A CA 1
ATOM 732 C C . LYS A 1 87 ? 8.271 -3.187 -23.979 1.00 85.19 87 LYS A C 1
ATOM 734 O O . LYS A 1 87 ? 8.652 -3.548 -25.096 1.00 85.19 87 LYS A O 1
ATOM 739 N N . ASP A 1 88 ? 8.726 -2.094 -23.374 1.00 81.12 88 ASP A N 1
ATOM 740 C CA . ASP A 1 88 ? 9.711 -1.194 -23.981 1.00 81.12 88 ASP A CA 1
ATOM 741 C C . ASP A 1 88 ? 11.036 -1.920 -24.256 1.00 81.12 88 ASP A C 1
ATOM 743 O O . ASP A 1 88 ? 11.601 -1.776 -25.341 1.00 81.12 88 ASP A O 1
ATOM 747 N N . GLN A 1 89 ? 11.499 -2.777 -23.334 1.00 76.19 89 GLN A N 1
ATOM 748 C CA . GLN A 1 89 ? 12.686 -3.608 -23.574 1.00 76.19 89 GLN A CA 1
ATOM 749 C C . GLN A 1 89 ? 12.483 -4.560 -24.756 1.00 76.19 89 GLN A C 1
ATOM 751 O O . GLN A 1 89 ? 13.311 -4.581 -25.663 1.00 76.19 89 GLN A O 1
ATOM 756 N N . SER A 1 90 ? 11.373 -5.310 -24.786 1.00 67.94 90 SER A N 1
ATOM 757 C CA . SER A 1 90 ? 11.109 -6.251 -25.885 1.00 67.94 90 SER A CA 1
ATOM 758 C C . SER A 1 90 ? 11.054 -5.567 -27.258 1.00 67.94 90 SER A C 1
ATOM 760 O O . SER A 1 90 ? 11.509 -6.130 -28.252 1.00 67.94 90 SER A O 1
ATOM 762 N N . SER A 1 91 ? 10.550 -4.330 -27.315 1.00 67.75 91 SER A N 1
ATOM 763 C CA . SER A 1 91 ? 10.505 -3.537 -28.548 1.00 67.75 91 SER A CA 1
ATOM 764 C C . SER A 1 91 ? 11.910 -3.112 -28.991 1.00 67.75 91 SER A C 1
ATOM 766 O O . SER A 1 91 ? 12.251 -3.249 -30.164 1.00 67.75 91 SER A O 1
ATOM 768 N N . ASN A 1 92 ? 12.757 -2.692 -28.047 1.00 64.00 92 ASN A N 1
ATOM 769 C CA . ASN A 1 92 ? 14.150 -2.327 -28.319 1.00 64.00 92 ASN A CA 1
ATOM 770 C C . ASN A 1 92 ? 15.008 -3.529 -28.763 1.00 64.00 92 ASN A C 1
ATOM 772 O O . ASN A 1 92 ? 15.860 -3.390 -29.644 1.00 64.00 92 ASN A O 1
ATOM 776 N N . GLU A 1 93 ? 14.790 -4.717 -28.191 1.00 62.81 93 GLU A N 1
ATOM 777 C CA . GLU A 1 93 ? 15.470 -5.953 -28.612 1.00 62.81 93 GLU A CA 1
ATOM 778 C C . GLU A 1 93 ? 15.064 -6.363 -30.038 1.00 62.81 93 GLU A C 1
ATOM 780 O O . GLU A 1 93 ? 15.926 -6.695 -30.856 1.00 62.81 93 GLU A O 1
ATOM 785 N N . LEU A 1 94 ? 13.772 -6.263 -30.380 1.00 58.62 94 LEU A N 1
ATOM 786 C CA . LEU A 1 94 ? 13.282 -6.499 -31.743 1.00 58.62 94 LEU A CA 1
ATOM 787 C C . LEU A 1 94 ? 13.872 -5.505 -32.753 1.00 58.62 94 LEU A C 1
ATOM 789 O O . LEU A 1 94 ? 14.254 -5.911 -33.853 1.00 58.62 94 LEU A O 1
ATOM 793 N N . ASP A 1 95 ? 13.985 -4.226 -32.388 1.00 56.31 95 ASP A N 1
ATOM 794 C CA . ASP A 1 95 ? 14.615 -3.215 -33.240 1.00 56.31 95 ASP A CA 1
ATOM 795 C C . ASP A 1 95 ? 16.116 -3.482 -33.427 1.00 56.31 95 ASP A C 1
ATOM 797 O O . ASP A 1 95 ? 16.623 -3.364 -34.544 1.00 56.31 95 ASP A O 1
ATOM 801 N N . THR A 1 96 ? 16.821 -3.931 -32.384 1.00 55.31 96 THR A N 1
ATOM 802 C CA . THR A 1 96 ? 18.249 -4.293 -32.468 1.00 55.31 96 THR A CA 1
ATOM 803 C C . THR A 1 96 ? 18.474 -5.450 -33.448 1.00 55.31 96 THR A C 1
ATOM 805 O O . THR A 1 96 ? 19.312 -5.340 -34.345 1.00 55.31 96 THR A O 1
ATOM 808 N N . ILE A 1 97 ? 17.655 -6.508 -33.374 1.00 56.31 97 ILE A N 1
ATOM 809 C CA . ILE A 1 97 ? 17.690 -7.634 -34.328 1.00 56.31 97 ILE A CA 1
ATOM 810 C C . ILE A 1 97 ? 17.381 -7.153 -35.754 1.00 56.31 97 ILE A C 1
ATOM 812 O O . ILE A 1 97 ? 18.010 -7.592 -36.721 1.00 56.31 97 ILE A O 1
ATOM 816 N N . ARG A 1 98 ? 16.434 -6.219 -35.909 1.00 47.84 98 ARG A N 1
ATOM 817 C CA . ARG A 1 98 ? 16.077 -5.655 -37.214 1.00 47.84 98 ARG A CA 1
ATOM 818 C C . ARG A 1 98 ? 17.263 -4.922 -37.839 1.00 47.84 98 ARG A C 1
ATOM 820 O O . ARG A 1 98 ? 17.579 -5.193 -38.995 1.00 47.84 98 ARG A O 1
ATOM 827 N N . PHE A 1 99 ? 17.974 -4.084 -37.085 1.00 49.72 99 PHE A N 1
ATOM 828 C CA . PHE A 1 99 ? 19.170 -3.396 -37.583 1.00 49.72 99 PHE A CA 1
ATOM 829 C C . PHE A 1 99 ? 20.323 -4.356 -37.909 1.00 49.72 99 PHE A C 1
ATOM 831 O O . PHE A 1 99 ? 20.958 -4.191 -38.950 1.00 49.72 99 PHE A O 1
ATOM 838 N N . GLU A 1 100 ? 20.558 -5.393 -37.101 1.00 51.97 100 GLU A N 1
ATOM 839 C CA . GLU A 1 100 ? 21.580 -6.409 -37.400 1.00 51.97 100 GLU A CA 1
ATOM 840 C C . GLU A 1 100 ? 21.258 -7.205 -38.675 1.00 51.97 100 GLU A C 1
ATOM 842 O O . GLU A 1 100 ? 22.149 -7.478 -39.479 1.00 51.97 100 GLU A O 1
ATOM 847 N N . SER A 1 101 ? 19.978 -7.503 -38.919 1.00 52.50 101 SER A N 1
ATOM 848 C CA . SER A 1 101 ? 19.529 -8.229 -40.115 1.00 52.50 101 SER A CA 1
ATOM 849 C C . SER A 1 101 ? 19.508 -7.403 -41.411 1.00 52.50 101 SER A C 1
ATOM 851 O O . SER A 1 101 ? 19.325 -7.977 -42.483 1.00 52.50 101 SER A O 1
ATOM 853 N N . THR A 1 102 ? 19.714 -6.078 -41.344 1.00 51.66 102 THR A N 1
ATOM 854 C CA . THR A 1 102 ? 19.716 -5.201 -42.536 1.00 51.66 102 THR A CA 1
ATOM 855 C C . THR A 1 102 ? 21.120 -4.926 -43.100 1.00 51.66 102 THR A C 1
ATOM 857 O O . THR A 1 102 ? 21.249 -4.198 -44.079 1.00 51.66 102 THR A O 1
ATOM 860 N N . ASN A 1 103 ? 22.177 -5.514 -42.526 1.00 49.72 103 ASN A N 1
ATOM 861 C CA . ASN A 1 103 ? 23.541 -5.445 -43.068 1.00 49.72 103 ASN A CA 1
ATOM 862 C C . ASN A 1 103 ? 23.847 -6.631 -44.007 1.00 49.72 103 ASN A C 1
ATOM 864 O O . ASN A 1 103 ? 24.766 -7.410 -43.744 1.00 49.72 103 ASN A O 1
ATOM 868 N 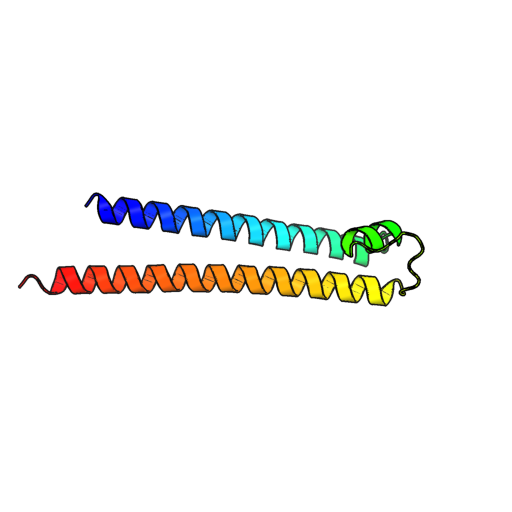N . ILE A 1 104 ? 23.080 -6.769 -45.096 1.00 42.88 104 ILE A N 1
ATOM 869 C CA . ILE A 1 104 ? 23.393 -7.658 -46.233 1.00 42.88 104 ILE A CA 1
ATOM 870 C C . ILE A 1 104 ? 23.316 -6.856 -47.528 1.00 42.88 104 ILE A C 1
ATOM 8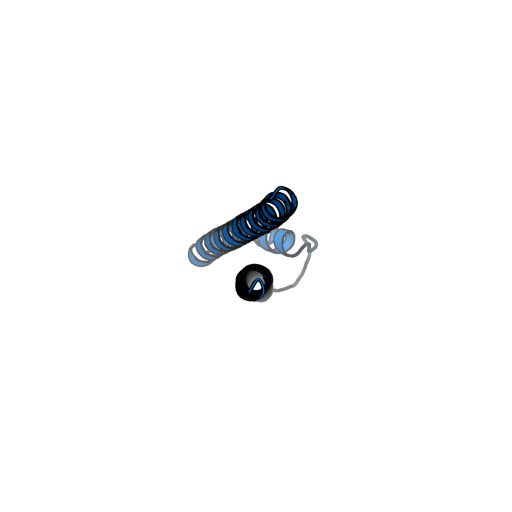72 O O . ILE A 1 104 ? 22.274 -6.199 -47.743 1.00 42.88 104 ILE A O 1
#

Mean predicted aligned error: 8.23 Å

Sequence (104 aa):
MEHLERLENNWLYSRMAEEEVLLQKILDFAIFQNKLDKNTLTTKELNNELNLEDNNTMSKEDKISLIILKYEKEIQEKTQKLIDLYKDQSSNELDTIRFESTNI

Solvent-accessible surface area (backbone atoms only — not comparable to full-atom values): 5919 Å² total; per-residue (Å²): 112,77,68,56,58,54,49,52,51,54,48,53,51,54,47,52,53,47,50,53,51,38,52,50,52,52,50,54,48,52,54,50,50,54,33,54,79,68,67,68,70,47,73,64,59,50,23,57,79,67,75,46,61,92,84,60,83,73,51,72,66,58,47,50,52,51,52,52,53,50,50,54,50,54,47,49,54,41,51,48,52,48,53,49,53,56,51,53,51,54,52,51,53,52,50,51,52,50,59,64,70,64,79,119

Radius of gyration: 21.24 Å; Cα contacts (8 Å, |Δi|>4): 39; chains: 1; bounding box: 46×25×62 Å

Organism: Streptococcus equi subsp. zooepidemicus (NCBI:txid40041)

Nearest PDB structures (foldseek):
  5l3c-assembly1_A  TM=4.016E-01  e=6.815E-01  Homo sapiens
  8q1h-assembly1_A  TM=4.018E-01  e=8.834E-01  Homo sapiens
  4bay-assembly1_A  TM=4.075E-01  e=1.689E+00  Homo sapiens
  8ym7-assembly1_A  TM=4.016E-01  e=1.923E+00  Homo sapiens
  5l3b-assembly1_A  TM=4.026E-01  e=2.336E+00  Homo sapiens